Protein AF-A0A2N0QGW2-F1 (afdb_monomer_lite)

Structure (mmCIF, N/CA/C/O backbone):
data_AF-A0A2N0QGW2-F1
#
_entry.id   AF-A0A2N0QGW2-F1
#
loop_
_atom_site.group_PDB
_atom_site.id
_atom_site.type_symbol
_atom_site.label_atom_id
_atom_site.label_alt_id
_atom_site.label_comp_id
_atom_site.label_asym_id
_atom_site.label_entity_id
_atom_site.label_seq_id
_atom_site.pdbx_PDB_ins_code
_atom_site.Cartn_x
_atom_site.Cartn_y
_atom_site.Cartn_z
_atom_site.occupancy
_atom_site.B_iso_or_equiv
_atom_site.auth_seq_id
_atom_site.auth_comp_id
_atom_site.auth_asym_id
_atom_site.auth_atom_id
_atom_site.pdbx_PDB_model_num
ATOM 1 N N . MET A 1 1 ? 21.775 -2.810 -11.685 1.00 76.38 1 MET A N 1
ATOM 2 C CA . MET A 1 1 ? 21.233 -3.157 -10.350 1.00 76.38 1 MET A CA 1
ATOM 3 C C . MET A 1 1 ? 22.083 -2.654 -9.179 1.00 76.38 1 MET A C 1
ATOM 5 O O . MET A 1 1 ? 21.812 -3.050 -8.062 1.00 76.38 1 MET A O 1
ATOM 9 N N . ARG A 1 2 ? 23.102 -1.805 -9.383 1.00 91.00 2 ARG A N 1
ATOM 10 C CA . ARG A 1 2 ? 23.866 -1.203 -8.279 1.00 91.00 2 ARG A CA 1
ATOM 11 C C . ARG A 1 2 ? 23.614 0.293 -8.305 1.00 91.00 2 ARG A C 1
ATOM 13 O O . ARG A 1 2 ? 24.034 0.955 -9.249 1.00 91.00 2 ARG A O 1
ATOM 20 N N . THR A 1 3 ? 22.840 0.769 -7.348 1.00 88.19 3 THR A N 1
ATOM 21 C CA . THR A 1 3 ? 22.480 2.172 -7.176 1.00 88.19 3 THR A CA 1
ATOM 22 C C . THR A 1 3 ? 21.895 2.334 -5.780 1.00 88.19 3 THR A C 1
ATOM 24 O O . THR A 1 3 ? 21.256 1.419 -5.269 1.00 88.19 3 THR A O 1
ATOM 27 N N . ASP A 1 4 ? 22.129 3.490 -5.190 1.00 88.81 4 ASP A N 1
ATOM 28 C CA . ASP A 1 4 ? 21.507 4.019 -3.979 1.00 88.81 4 ASP A CA 1
ATOM 29 C C . ASP A 1 4 ? 20.381 5.024 -4.301 1.00 88.81 4 ASP A C 1
ATOM 31 O O . ASP A 1 4 ? 19.693 5.513 -3.408 1.00 88.81 4 ASP A O 1
ATOM 35 N N . SER A 1 5 ? 20.165 5.323 -5.587 1.00 88.75 5 SER A N 1
ATOM 36 C CA . SER A 1 5 ? 19.174 6.288 -6.052 1.00 88.75 5 SER A CA 1
ATOM 37 C C . SER A 1 5 ? 17.784 5.665 -6.139 1.00 88.75 5 SER A C 1
ATOM 39 O O . SER A 1 5 ? 17.592 4.596 -6.715 1.00 88.75 5 SER A O 1
ATOM 41 N N . THR A 1 6 ? 16.783 6.388 -5.642 1.00 89.62 6 THR A N 1
ATOM 42 C CA . THR A 1 6 ? 15.351 6.100 -5.848 1.00 89.62 6 THR A CA 1
ATOM 43 C C . THR A 1 6 ? 14.729 7.005 -6.917 1.00 89.62 6 THR A C 1
ATOM 45 O O . THR A 1 6 ? 13.520 6.977 -7.153 1.00 89.62 6 THR A O 1
ATOM 48 N N . ARG A 1 7 ? 15.548 7.816 -7.601 1.00 90.19 7 ARG A N 1
ATOM 49 C CA . ARG A 1 7 ? 15.096 8.763 -8.622 1.00 90.19 7 ARG A CA 1
ATOM 50 C C . ARG A 1 7 ? 14.566 8.026 -9.850 1.00 90.19 7 ARG A C 1
ATOM 52 O O . ARG A 1 7 ? 15.207 7.111 -10.357 1.00 90.19 7 ARG A O 1
ATOM 59 N N . ILE A 1 8 ? 13.448 8.502 -10.392 1.00 89.62 8 ILE A N 1
ATOM 60 C CA . ILE A 1 8 ? 12.848 8.011 -11.640 1.00 89.62 8 ILE A CA 1
ATOM 61 C C . ILE A 1 8 ? 12.884 9.134 -12.684 1.00 89.62 8 ILE A C 1
ATOM 63 O O . ILE A 1 8 ? 12.523 10.277 -12.388 1.00 89.62 8 ILE A O 1
ATOM 67 N N . SER A 1 9 ? 13.333 8.824 -13.901 1.00 89.88 9 SER A N 1
ATOM 68 C CA . SER A 1 9 ? 13.341 9.749 -15.041 1.00 89.88 9 SER A CA 1
ATOM 69 C C . SER A 1 9 ? 11.934 10.156 -15.479 1.00 89.88 9 SER A C 1
ATOM 71 O O . SER A 1 9 ? 10.978 9.393 -15.366 1.00 89.88 9 SER A O 1
ATOM 73 N N . GLU A 1 10 ? 11.814 11.353 -16.054 1.00 88.25 10 GLU A N 1
ATOM 74 C CA . GLU A 1 10 ? 10.530 11.877 -16.538 1.00 88.25 10 GLU A CA 1
ATOM 75 C C . GLU A 1 10 ? 9.900 10.990 -17.624 1.00 88.25 10 GLU A C 1
ATOM 77 O O . GLU A 1 10 ? 8.683 10.815 -17.668 1.00 88.25 10 GLU A O 1
ATOM 82 N N . THR A 1 11 ? 10.733 10.371 -18.465 1.00 89.94 11 THR A N 1
ATOM 83 C CA . THR A 1 11 ? 10.296 9.396 -19.472 1.00 89.94 11 THR A CA 1
ATOM 84 C C . THR A 1 11 ? 9.662 8.173 -18.821 1.00 89.94 11 THR A C 1
ATOM 86 O O . THR A 1 11 ? 8.569 7.774 -19.209 1.00 89.94 11 THR A O 1
ATOM 89 N N . ALA A 1 12 ? 10.295 7.619 -17.785 1.00 92.00 12 ALA A N 1
ATOM 90 C CA . ALA A 1 12 ? 9.766 6.461 -17.076 1.00 92.00 12 ALA A CA 1
ATOM 91 C C . ALA A 1 12 ? 8.482 6.791 -16.300 1.00 92.00 12 ALA A C 1
ATOM 93 O O . ALA A 1 12 ? 7.546 5.994 -16.318 1.00 92.00 12 ALA A O 1
ATOM 94 N N . LYS A 1 13 ? 8.395 7.978 -15.682 1.00 92.06 13 LYS A N 1
ATOM 95 C CA . LYS A 1 13 ? 7.155 8.461 -15.045 1.00 92.06 13 LYS A CA 1
ATOM 96 C C . LYS A 1 13 ? 6.011 8.584 -16.049 1.00 92.06 13 LYS A C 1
ATOM 98 O O . LYS A 1 13 ? 4.899 8.151 -15.770 1.00 92.06 13 LYS A O 1
ATOM 103 N N . SER A 1 14 ? 6.299 9.140 -17.225 1.00 92.38 14 SER A N 1
ATOM 104 C CA . SER A 1 14 ? 5.308 9.316 -18.291 1.00 92.38 14 SER A CA 1
ATOM 105 C C . SER A 1 14 ? 4.788 7.974 -18.814 1.00 92.38 14 SER A C 1
ATOM 107 O O . SER A 1 14 ? 3.579 7.807 -18.962 1.00 92.38 14 SER A O 1
ATOM 109 N N . GLU A 1 15 ? 5.672 6.997 -19.043 1.00 94.44 15 GLU A N 1
ATOM 110 C CA . GLU A 1 15 ? 5.258 5.645 -19.447 1.00 94.44 15 GLU A CA 1
ATOM 111 C C . GLU A 1 15 ? 4.433 4.947 -18.359 1.00 94.44 15 GLU A C 1
AT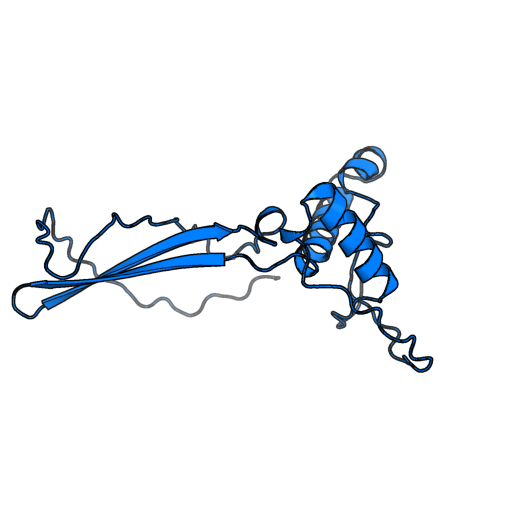OM 113 O O . GLU A 1 15 ? 3.412 4.330 -18.662 1.00 94.44 15 GLU A O 1
ATOM 118 N N . ALA A 1 16 ? 4.842 5.056 -17.090 1.00 94.69 16 ALA A N 1
ATOM 119 C CA . ALA A 1 16 ? 4.099 4.476 -15.976 1.00 94.69 16 ALA A CA 1
ATOM 120 C C . ALA A 1 16 ? 2.699 5.090 -15.858 1.00 94.69 16 ALA A C 1
ATOM 122 O O . ALA A 1 16 ? 1.727 4.355 -15.727 1.00 94.69 16 ALA A O 1
ATOM 123 N N . PHE A 1 17 ? 2.570 6.413 -15.982 1.00 94.00 17 PHE A N 1
ATOM 124 C CA . PHE A 1 17 ? 1.274 7.094 -16.006 1.00 94.00 17 PHE A CA 1
ATOM 125 C C . PHE A 1 17 ? 0.370 6.580 -17.119 1.00 94.00 17 PHE A C 1
ATOM 127 O O . PHE A 1 17 ? -0.794 6.285 -16.863 1.00 94.00 17 PHE A O 1
ATOM 134 N N . GLN A 1 18 ? 0.894 6.456 -18.342 1.00 93.81 18 GLN A N 1
ATOM 135 C CA . GLN A 1 18 ? 0.120 5.946 -19.474 1.00 93.81 18 GLN A CA 1
ATOM 136 C C . GLN A 1 18 ? -0.365 4.525 -19.196 1.00 93.81 18 GLN A C 1
ATOM 138 O O . GLN A 1 18 ? -1.563 4.262 -19.287 1.00 93.81 18 GLN A O 1
ATOM 143 N N . TYR A 1 19 ? 0.547 3.649 -18.768 1.00 95.19 19 TYR A N 1
ATOM 144 C CA . TYR A 1 19 ? 0.224 2.271 -18.419 1.00 95.19 19 TYR A CA 1
ATOM 145 C C . TYR A 1 19 ? -0.836 2.190 -17.311 1.00 95.19 19 TYR A C 1
ATOM 147 O O . TYR A 1 19 ? -1.803 1.440 -17.428 1.00 95.19 19 TYR A O 1
ATOM 155 N N . ILE A 1 20 ? -0.681 2.971 -16.236 1.00 95.31 20 ILE A N 1
ATOM 156 C CA . ILE A 1 20 ? -1.599 2.944 -15.094 1.00 95.31 20 ILE A CA 1
ATOM 157 C C . ILE A 1 20 ? -2.975 3.471 -15.493 1.00 95.31 20 ILE A C 1
ATOM 159 O O . ILE A 1 20 ? -3.984 2.841 -15.180 1.00 95.31 20 ILE A O 1
ATOM 163 N N . ASN A 1 21 ? -3.020 4.592 -16.213 1.00 93.81 21 ASN A N 1
ATOM 164 C CA . ASN A 1 21 ? -4.266 5.192 -16.669 1.00 93.81 21 ASN A CA 1
ATOM 165 C C . ASN A 1 21 ? -5.038 4.248 -17.604 1.00 93.81 21 ASN A C 1
ATOM 167 O O . ASN A 1 21 ? -6.251 4.119 -17.469 1.00 93.81 21 ASN A O 1
ATOM 171 N N . GLU A 1 22 ? -4.344 3.555 -18.511 1.00 94.12 22 GLU A N 1
ATOM 172 C CA . GLU A 1 22 ? -4.956 2.582 -19.422 1.00 94.12 22 GLU A CA 1
ATOM 173 C C . GLU A 1 22 ? -5.418 1.310 -18.693 1.00 94.12 22 GLU A C 1
ATOM 175 O O . GLU A 1 22 ? -6.512 0.808 -18.948 1.00 94.12 22 GLU A O 1
ATOM 180 N N . LYS A 1 23 ? -4.604 0.778 -17.770 1.00 94.44 23 LYS A N 1
ATOM 181 C CA . LYS A 1 23 ? -4.848 -0.535 -17.153 1.00 94.44 23 LYS A CA 1
ATOM 182 C C . LYS A 1 23 ? -5.728 -0.491 -15.903 1.00 94.44 23 LYS A C 1
ATOM 184 O O . LYS A 1 23 ? -6.488 -1.431 -15.667 1.00 94.44 23 LYS A O 1
ATOM 189 N N . TYR A 1 24 ? -5.602 0.552 -15.087 1.00 94.12 24 TYR A N 1
ATOM 190 C CA . TYR A 1 24 ? -6.283 0.685 -13.793 1.00 94.12 24 TYR A CA 1
ATOM 191 C C . TYR A 1 24 ? -7.268 1.856 -13.745 1.00 94.12 24 TYR A C 1
ATOM 193 O O . TYR A 1 24 ? -8.160 1.845 -12.898 1.00 94.12 24 TYR A O 1
ATOM 201 N N . GLY A 1 25 ? -7.147 2.819 -14.662 1.00 93.88 25 GLY A N 1
ATOM 202 C CA . GLY A 1 25 ? -7.994 4.006 -14.733 1.00 93.88 25 GLY A CA 1
ATOM 203 C C . GLY A 1 25 ? -7.369 5.237 -14.076 1.00 93.88 25 GLY A C 1
ATOM 204 O O . GLY A 1 25 ? -6.397 5.148 -13.322 1.00 93.88 25 GLY A O 1
ATOM 205 N N . LYS A 1 26 ? -7.958 6.403 -14.361 1.00 92.56 26 LYS A N 1
ATOM 206 C CA . LYS A 1 26 ? -7.436 7.719 -13.960 1.00 92.56 26 LYS A CA 1
ATOM 207 C C . LYS A 1 26 ? -7.267 7.875 -12.445 1.00 92.56 26 LYS A C 1
ATOM 209 O O . LYS A 1 26 ? -6.294 8.481 -12.010 1.00 92.56 26 LYS A O 1
ATOM 214 N N . ASP A 1 27 ? -8.160 7.286 -11.653 1.00 93.56 27 ASP A N 1
ATOM 215 C CA . ASP A 1 27 ? -8.139 7.395 -10.186 1.00 93.56 27 ASP A CA 1
ATOM 216 C C . ASP A 1 27 ? -6.940 6.680 -9.541 1.00 93.56 27 ASP A C 1
ATOM 218 O O . ASP A 1 27 ? -6.580 6.969 -8.403 1.00 93.56 27 ASP A O 1
ATOM 222 N N . TYR A 1 28 ? -6.301 5.750 -10.258 1.00 94.94 28 TYR A N 1
ATOM 223 C CA . TYR A 1 28 ? -5.143 4.997 -9.767 1.00 94.94 28 TYR A CA 1
ATOM 224 C C . TYR A 1 28 ? -3.808 5.669 -10.054 1.00 94.94 28 TYR A C 1
ATOM 226 O O . TYR A 1 28 ? -2.771 5.130 -9.679 1.00 94.94 28 TYR A O 1
ATOM 234 N N . VAL A 1 29 ? -3.804 6.824 -10.707 1.00 91.25 29 VAL A N 1
ATOM 235 C CA . VAL A 1 29 ? -2.586 7.543 -11.061 1.00 91.25 29 VAL A CA 1
ATOM 236 C C . VAL A 1 29 ? -2.220 8.545 -9.967 1.00 91.25 29 VAL A C 1
ATOM 238 O O . VAL A 1 29 ? -3.086 9.245 -9.442 1.00 91.25 29 VAL A O 1
ATOM 241 N N . ILE A 1 30 ? -0.930 8.655 -9.631 1.00 83.38 30 ILE A N 1
ATOM 242 C CA . ILE A 1 30 ? -0.473 9.656 -8.662 1.00 83.38 30 ILE A CA 1
ATOM 243 C C . ILE A 1 30 ? -0.522 11.080 -9.254 1.00 83.38 30 ILE A C 1
ATOM 245 O O . ILE A 1 30 ? 0.371 11.520 -9.975 1.00 83.38 30 ILE A O 1
ATOM 249 N N . GLY A 1 31 ? -1.587 11.820 -8.933 1.00 68.75 31 GLY A N 1
ATOM 250 C CA . GLY A 1 31 ? -1.771 13.220 -9.334 1.00 68.75 31 GLY A CA 1
ATOM 251 C C . GLY A 1 31 ? -1.871 13.454 -10.852 1.00 68.75 31 GLY A C 1
ATOM 252 O O . GLY A 1 31 ? -1.946 12.529 -11.657 1.00 68.75 31 GLY A O 1
ATOM 253 N N . GLU A 1 32 ? -1.879 14.726 -11.260 1.00 58.50 32 GLU A N 1
ATOM 254 C CA . GLU A 1 32 ? -1.695 15.112 -12.665 1.00 58.50 32 GLU A CA 1
ATOM 255 C C . GLU A 1 32 ? -0.198 15.300 -12.930 1.00 58.50 32 GLU A C 1
ATOM 257 O O . GLU A 1 32 ? 0.456 16.090 -12.241 1.00 58.50 32 GLU A O 1
ATOM 262 N N . ILE A 1 33 ? 0.365 14.608 -13.931 1.00 54.56 33 ILE A N 1
ATOM 263 C CA . ILE A 1 33 ? 1.737 14.887 -14.374 1.00 54.56 33 ILE A CA 1
ATOM 264 C C . ILE A 1 33 ? 1.773 16.320 -14.903 1.00 54.56 33 ILE A C 1
ATOM 266 O O . ILE A 1 33 ? 1.391 16.606 -16.038 1.00 54.56 33 ILE A O 1
ATOM 270 N N . LYS A 1 34 ? 2.282 17.241 -14.084 1.00 49.88 34 LYS A N 1
ATOM 271 C CA . LYS A 1 34 ? 2.825 18.495 -14.593 1.00 49.88 34 LYS A CA 1
ATOM 272 C C . LYS A 1 34 ? 4.089 18.118 -15.344 1.00 49.88 34 LYS A C 1
ATOM 274 O O . LYS A 1 34 ? 5.053 17.712 -14.705 1.00 49.88 34 LYS A O 1
ATOM 279 N N . GLN A 1 35 ? 4.066 18.235 -16.674 1.00 48.56 35 GLN A N 1
ATOM 280 C CA . GLN A 1 35 ? 5.245 18.027 -17.514 1.00 48.56 35 GLN A CA 1
ATOM 281 C C . GLN A 1 35 ? 6.425 18.796 -16.913 1.00 48.56 35 GLN A C 1
ATOM 283 O O . GLN A 1 35 ? 6.449 20.032 -16.924 1.00 48.56 35 GLN A O 1
ATOM 288 N N . GLY A 1 36 ? 7.381 18.068 -16.335 1.00 46.62 36 GLY A N 1
ATOM 289 C CA . GLY A 1 36 ? 8.578 18.679 -15.788 1.00 46.62 36 GLY A CA 1
ATOM 290 C C . GLY A 1 36 ? 9.348 19.359 -16.916 1.00 46.62 36 GLY A C 1
ATOM 291 O O . GLY A 1 36 ? 9.636 18.742 -17.944 1.00 46.62 36 GLY A O 1
ATOM 292 N N . LYS A 1 37 ? 9.699 20.642 -16.751 1.00 45.06 37 LYS A N 1
ATOM 293 C CA . LYS A 1 37 ? 10.643 21.304 -17.663 1.00 45.06 37 LYS A CA 1
ATOM 294 C C . LYS A 1 37 ? 11.929 20.474 -17.703 1.00 45.06 37 LYS A C 1
ATOM 296 O O . LYS A 1 37 ? 12.509 20.203 -16.655 1.00 45.06 37 LYS A O 1
ATOM 301 N N . LYS A 1 38 ? 12.385 20.113 -18.909 1.00 47.69 38 LYS A N 1
ATOM 302 C CA . LYS A 1 38 ? 13.703 19.500 -19.134 1.00 47.69 38 LYS A CA 1
ATOM 303 C C . 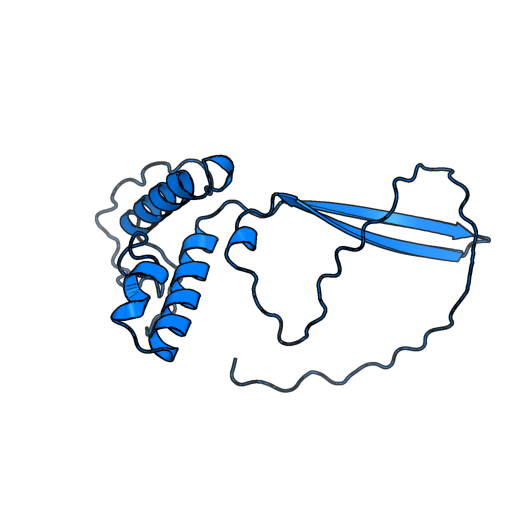LYS A 1 38 ? 14.778 20.427 -18.561 1.00 47.69 38 LYS A C 1
ATOM 305 O O . LYS A 1 38 ? 15.110 21.434 -19.182 1.00 47.69 38 LYS A O 1
ATOM 310 N N . SER A 1 39 ? 15.315 20.114 -17.386 1.00 47.56 39 SER A N 1
ATOM 311 C CA . SER A 1 39 ? 16.543 20.748 -16.920 1.00 47.56 39 SER A CA 1
ATOM 312 C C . SER A 1 39 ? 17.719 20.066 -17.621 1.00 47.56 39 SER A C 1
ATOM 314 O O . SER A 1 39 ? 17.871 18.848 -17.588 1.00 47.56 39 SER A O 1
ATOM 316 N N . ALA A 1 40 ? 18.543 20.862 -18.302 1.00 49.22 40 ALA A N 1
ATOM 317 C CA . ALA A 1 40 ? 19.699 20.392 -19.067 1.00 49.22 40 ALA A CA 1
ATOM 318 C C . ALA A 1 40 ? 20.898 19.971 -18.186 1.00 49.22 40 ALA A C 1
ATOM 320 O O . ALA A 1 40 ? 21.912 19.534 -18.715 1.00 49.22 40 ALA A O 1
ATOM 321 N N . ASN A 1 41 ? 20.777 20.074 -16.856 1.00 46.75 41 ASN A N 1
ATOM 322 C CA . ASN A 1 41 ? 21.880 19.924 -15.898 1.00 46.75 41 ASN A CA 1
ATOM 323 C C . ASN A 1 41 ? 21.594 18.879 -14.807 1.00 46.75 41 ASN A C 1
ATOM 325 O O . ASN A 1 41 ? 21.818 19.129 -13.627 1.00 46.75 41 ASN A O 1
ATOM 329 N N . ALA A 1 42 ? 21.097 17.697 -15.170 1.00 53.50 42 ALA A N 1
ATOM 330 C CA . ALA A 1 42 ? 21.080 16.575 -14.234 1.00 53.50 42 ALA A CA 1
ATOM 331 C C . ALA A 1 42 ? 22.400 15.797 -14.358 1.00 53.50 42 ALA A C 1
ATOM 333 O O . ALA A 1 42 ? 22.481 14.814 -15.087 1.00 53.50 42 ALA A O 1
ATOM 334 N N . GLN A 1 43 ? 23.439 16.238 -13.643 1.00 50.34 43 GLN A N 1
ATOM 335 C CA . GLN A 1 43 ? 24.698 15.492 -13.469 1.00 50.34 43 GLN A CA 1
ATOM 336 C C . GLN A 1 43 ? 24.553 14.271 -12.536 1.00 50.34 43 GLN A C 1
ATOM 338 O O . GLN A 1 43 ? 25.545 13.747 -12.044 1.00 50.34 43 GLN A O 1
ATOM 343 N N . ASP A 1 44 ? 23.330 13.787 -12.318 1.00 56.44 44 ASP A N 1
ATOM 344 C CA . ASP A 1 44 ? 23.043 12.666 -11.429 1.00 56.44 44 ASP A CA 1
ATOM 345 C C . ASP A 1 44 ? 22.602 11.448 -12.255 1.00 56.44 44 ASP A C 1
ATOM 347 O O . ASP A 1 44 ? 21.416 11.195 -12.513 1.00 56.44 44 ASP A O 1
ATOM 351 N N . ALA A 1 45 ? 23.602 10.727 -12.771 1.00 60.69 45 ALA A N 1
ATOM 352 C CA . ALA A 1 45 ? 23.444 9.597 -13.688 1.00 60.69 45 ALA A CA 1
ATOM 353 C C . ALA A 1 45 ? 22.849 8.337 -13.026 1.00 60.69 45 ALA A C 1
ATOM 355 O O . ALA A 1 45 ? 22.684 7.311 -13.687 1.00 60.69 45 ALA A O 1
ATOM 356 N N . HIS A 1 46 ? 22.518 8.400 -11.736 1.00 76.31 46 HIS A N 1
ATOM 357 C CA . HIS A 1 46 ? 21.983 7.275 -10.983 1.00 76.31 46 HIS A CA 1
ATOM 358 C C . HIS A 1 46 ? 20.454 7.334 -10.940 1.00 76.31 46 HIS A C 1
ATOM 360 O O . HIS A 1 46 ? 19.834 8.313 -10.511 1.00 76.31 46 HIS A O 1
ATOM 366 N N . GLU A 1 47 ? 19.840 6.270 -11.440 1.00 88.12 47 GLU A N 1
ATOM 367 C CA . GLU A 1 47 ? 18.397 6.074 -11.502 1.00 88.12 47 GLU A CA 1
ATOM 368 C C . GLU A 1 47 ? 18.042 4.805 -10.725 1.00 88.12 47 GLU A C 1
ATOM 370 O O . GLU A 1 47 ? 18.857 3.882 -10.652 1.00 88.12 47 GLU A O 1
ATOM 375 N N . ALA A 1 48 ? 16.828 4.753 -10.177 1.00 94.06 48 ALA A N 1
ATOM 376 C CA . ALA A 1 48 ? 16.312 3.581 -9.488 1.00 94.06 48 ALA A CA 1
ATOM 377 C C . ALA A 1 48 ? 16.407 2.313 -10.344 1.00 94.06 48 ALA A C 1
ATOM 379 O O . ALA A 1 48 ? 16.322 2.347 -11.576 1.00 94.06 48 ALA A O 1
ATOM 380 N N . ILE A 1 49 ? 16.511 1.159 -9.681 1.00 95.88 49 ILE A N 1
ATOM 381 C CA . ILE A 1 49 ? 16.339 -0.129 -10.353 1.00 95.88 49 ILE A CA 1
ATOM 382 C C . ILE A 1 49 ? 14.871 -0.241 -10.762 1.00 95.88 49 ILE A C 1
ATOM 384 O O . ILE A 1 49 ? 13.989 -0.409 -9.926 1.00 95.88 49 ILE A O 1
ATOM 388 N N . ARG A 1 50 ? 14.620 -0.149 -12.065 1.00 95.38 50 ARG A N 1
ATOM 389 C CA . ARG A 1 50 ? 13.292 -0.239 -12.669 1.00 95.38 50 ARG A CA 1
ATOM 390 C C . ARG A 1 50 ? 13.359 -1.006 -13.992 1.00 95.38 50 ARG A C 1
ATOM 392 O O . ARG A 1 50 ? 14.452 -1.177 -14.545 1.00 95.38 50 ARG A O 1
ATOM 399 N N . PRO A 1 51 ? 12.215 -1.432 -14.547 1.00 95.88 51 PRO A N 1
ATOM 400 C CA . PRO A 1 51 ? 12.145 -1.884 -15.928 1.00 95.88 51 PRO A CA 1
ATOM 401 C C . PRO A 1 51 ? 12.691 -0.821 -16.879 1.00 95.88 51 PRO A C 1
ATOM 403 O O . PRO A 1 51 ? 12.505 0.379 -16.664 1.00 95.88 51 PRO A O 1
ATOM 406 N N . THR A 1 52 ? 13.314 -1.255 -17.972 1.00 94.12 52 THR A N 1
ATOM 407 C CA . THR A 1 52 ? 13.756 -0.334 -19.029 1.00 94.12 52 THR A CA 1
ATOM 408 C C . THR A 1 52 ? 12.585 0.434 -19.641 1.00 94.12 52 THR A C 1
ATOM 410 O O . THR A 1 52 ? 12.757 1.604 -19.968 1.00 94.12 52 THR A O 1
ATOM 413 N N . SER A 1 53 ? 11.405 -0.191 -19.708 1.00 95.00 53 SER A N 1
ATOM 414 C CA . SER A 1 53 ? 10.130 0.436 -20.060 1.00 95.00 53 SER A CA 1
ATOM 415 C C . SER A 1 53 ? 8.999 -0.104 -19.186 1.00 95.00 53 SER A C 1
ATOM 417 O O . SER A 1 53 ? 8.966 -1.303 -18.896 1.00 95.00 53 SER A O 1
ATOM 419 N N . ALA A 1 54 ? 8.060 0.768 -18.811 1.00 94.19 54 ALA A N 1
ATOM 420 C CA . ALA A 1 54 ? 6.863 0.398 -18.050 1.00 94.19 54 ALA A CA 1
ATOM 421 C C . ALA A 1 54 ? 5.952 -0.561 -18.838 1.00 94.19 54 ALA A C 1
ATOM 423 O O . ALA A 1 54 ? 5.292 -1.420 -18.258 1.00 94.19 54 ALA A O 1
ATOM 424 N N . LEU A 1 55 ? 5.963 -0.441 -20.169 1.00 94.69 55 LEU A N 1
ATOM 425 C CA . LEU A 1 55 ? 5.074 -1.168 -21.077 1.00 94.69 55 LEU A CA 1
ATOM 426 C C . LEU A 1 55 ? 5.449 -2.644 -21.253 1.00 94.69 55 LEU A C 1
ATOM 428 O O . LEU A 1 55 ? 4.641 -3.412 -21.765 1.00 94.69 55 LEU A O 1
ATOM 432 N N . ARG A 1 56 ? 6.654 -3.051 -20.830 1.00 95.44 56 ARG A N 1
ATOM 433 C CA . ARG A 1 56 ? 7.084 -4.456 -20.828 1.00 95.44 56 ARG A CA 1
ATOM 434 C C . ARG A 1 56 ? 6.542 -5.141 -19.581 1.00 95.44 56 ARG A C 1
ATOM 436 O O . ARG A 1 56 ? 7.226 -5.214 -18.567 1.00 95.44 56 ARG A O 1
ATOM 443 N N . SER A 1 57 ? 5.297 -5.599 -19.618 1.00 94.62 57 SER A N 1
ATOM 444 C CA . SER A 1 57 ? 4.724 -6.264 -18.447 1.00 94.62 57 SER A CA 1
ATOM 445 C C . SER A 1 57 ? 5.415 -7.615 -18.194 1.00 94.62 57 SER A C 1
ATOM 447 O O . SER A 1 57 ? 5.885 -8.258 -19.140 1.00 94.62 57 SER A O 1
ATOM 449 N N . PRO A 1 58 ? 5.460 -8.108 -16.942 1.00 95.19 58 PRO A N 1
ATOM 450 C CA . PRO A 1 58 ? 6.054 -9.409 -16.641 1.00 95.19 58 PRO A CA 1
ATOM 451 C C . PRO A 1 58 ? 5.438 -10.550 -17.459 1.00 95.19 58 PRO A C 1
ATOM 453 O O . PRO A 1 58 ? 6.125 -11.501 -17.818 1.00 95.19 58 PRO A O 1
ATOM 456 N N . ASP A 1 59 ? 4.151 -10.453 -17.796 1.00 93.75 59 ASP A N 1
ATOM 457 C CA . ASP A 1 59 ? 3.461 -11.479 -18.576 1.00 93.75 59 ASP A CA 1
ATOM 458 C C . ASP A 1 59 ? 3.963 -11.574 -20.021 1.00 93.75 59 ASP A C 1
ATOM 460 O O . ASP A 1 59 ? 4.009 -12.674 -20.561 1.00 93.75 59 ASP A O 1
ATOM 464 N N . GLN A 1 60 ? 4.415 -10.466 -20.615 1.00 95.00 60 GLN A N 1
ATOM 465 C CA . GLN A 1 60 ? 5.010 -10.451 -21.957 1.00 95.00 60 GLN A CA 1
ATOM 466 C C . GLN A 1 60 ? 6.414 -11.070 -22.003 1.00 95.00 60 GLN A C 1
ATOM 468 O O . GLN A 1 60 ? 6.914 -11.376 -23.081 1.00 95.00 60 GLN A O 1
ATOM 473 N N . LEU A 1 61 ? 7.071 -11.232 -20.850 1.00 94.62 61 LEU A N 1
ATOM 474 C CA . LEU A 1 61 ? 8.440 -11.747 -20.756 1.00 94.62 61 LEU A CA 1
ATOM 475 C C . LEU A 1 61 ? 8.510 -13.201 -20.272 1.00 94.62 61 LEU A C 1
ATOM 477 O O . LEU A 1 61 ? 9.608 -13.741 -20.135 1.00 94.62 61 LEU A O 1
ATOM 481 N N . LYS A 1 62 ? 7.356 -13.839 -20.031 1.00 93.81 62 LYS A N 1
ATOM 482 C CA . LYS A 1 62 ?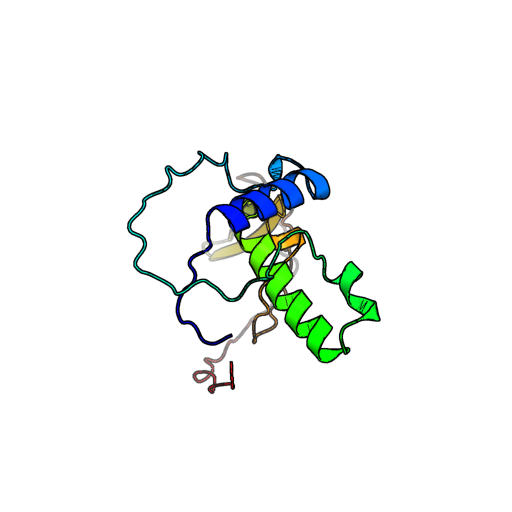 7.253 -15.219 -19.530 1.00 93.81 62 LYS A CA 1
ATOM 483 C C . LYS A 1 62 ? 8.013 -16.235 -20.380 1.00 93.81 62 LYS A C 1
ATOM 485 O O . LYS A 1 62 ? 8.655 -17.110 -19.815 1.00 93.81 62 LYS A O 1
ATOM 490 N N . ASP A 1 63 ? 7.977 -16.082 -21.701 1.00 95.12 63 ASP A N 1
ATOM 491 C CA . ASP A 1 63 ? 8.587 -17.036 -22.637 1.00 95.12 63 ASP A CA 1
ATOM 492 C C . ASP A 1 63 ? 10.085 -16.779 -22.877 1.00 95.12 63 ASP A C 1
ATOM 494 O O . ASP A 1 63 ? 10.766 -17.590 -23.501 1.00 95.12 63 ASP A O 1
ATOM 498 N N . VAL A 1 64 ? 10.608 -15.646 -22.397 1.00 95.94 64 VAL A N 1
ATOM 499 C CA . VAL A 1 64 ? 11.992 -15.205 -22.651 1.00 95.94 64 VAL A CA 1
ATOM 500 C C . VAL A 1 64 ? 12.862 -15.313 -21.398 1.00 95.94 64 VAL A C 1
ATOM 502 O O . VAL A 1 64 ? 14.070 -15.523 -21.499 1.00 95.94 64 VAL A O 1
ATOM 505 N N . LEU A 1 65 ? 12.273 -15.157 -20.211 1.00 96.25 65 LEU A N 1
ATOM 506 C CA . LEU A 1 65 ? 12.992 -15.172 -18.939 1.00 96.25 65 LEU A CA 1
ATOM 507 C C . LEU A 1 65 ? 12.898 -16.532 -18.249 1.00 96.25 65 LEU A C 1
ATOM 509 O O . LEU A 1 65 ? 11.858 -17.188 -18.259 1.00 96.25 65 LEU A O 1
ATOM 513 N N . SER A 1 66 ? 13.969 -16.920 -17.552 1.00 97.62 66 SER A N 1
ATOM 514 C CA . SER A 1 66 ? 13.886 -18.046 -16.621 1.00 97.62 66 SER A CA 1
ATOM 515 C C . SER A 1 66 ? 12.934 -17.723 -15.463 1.00 97.62 66 SER A C 1
ATOM 517 O O . SER A 1 66 ? 12.634 -16.562 -15.176 1.00 97.62 66 SER A O 1
ATOM 519 N N . ARG A 1 67 ? 12.487 -18.752 -14.737 1.00 96.62 67 ARG A N 1
ATOM 520 C CA . ARG A 1 67 ? 11.563 -18.601 -13.601 1.00 96.62 67 ARG A CA 1
ATOM 521 C C . ARG A 1 67 ? 12.034 -17.572 -12.568 1.00 96.62 67 ARG A C 1
ATOM 523 O O . ARG A 1 67 ? 11.232 -16.753 -12.124 1.00 96.62 67 ARG A O 1
ATOM 530 N N . ASP A 1 68 ? 13.309 -17.599 -12.194 1.00 97.19 68 ASP A N 1
ATOM 531 C CA . ASP A 1 68 ? 13.831 -16.712 -11.149 1.00 97.19 68 ASP A CA 1
ATOM 532 C C . ASP A 1 68 ? 14.094 -15.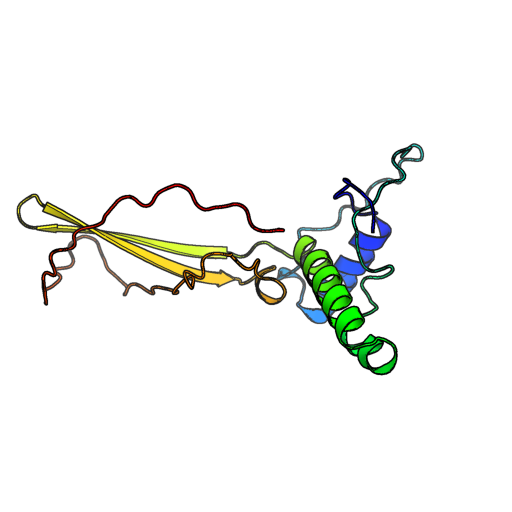296 -11.675 1.00 97.19 68 ASP A C 1
ATOM 534 O O . ASP A 1 68 ? 13.804 -14.319 -10.985 1.00 97.19 68 ASP A O 1
ATOM 538 N N . GLN A 1 69 ? 14.522 -15.164 -12.936 1.00 97.31 69 GLN A N 1
ATOM 539 C CA . GLN A 1 69 ? 14.614 -13.863 -13.605 1.00 97.31 69 GLN A CA 1
ATOM 540 C C . GLN A 1 69 ? 13.243 -13.198 -13.723 1.00 97.31 69 GLN A C 1
ATOM 542 O O . GLN A 1 69 ? 13.109 -12.012 -13.435 1.00 97.31 69 GLN A O 1
ATOM 547 N N . LEU A 1 70 ? 12.219 -13.962 -14.109 1.00 97.31 70 LEU A N 1
ATOM 548 C CA . LEU A 1 70 ? 10.853 -13.472 -14.226 1.00 97.31 70 LEU A CA 1
ATOM 549 C C . LEU A 1 70 ? 10.300 -13.019 -12.873 1.00 97.31 70 LEU A C 1
ATOM 551 O O . LEU A 1 70 ? 9.630 -11.995 -12.806 1.00 97.31 70 LEU A O 1
ATOM 555 N N . ARG A 1 71 ? 10.576 -13.759 -11.794 1.00 96.06 71 ARG A N 1
ATOM 556 C CA . ARG A 1 71 ? 10.159 -13.381 -10.435 1.00 96.06 71 ARG A CA 1
ATOM 557 C C . ARG A 1 71 ? 10.802 -12.088 -9.971 1.00 96.06 71 ARG A C 1
ATOM 559 O O . ARG A 1 71 ? 10.093 -11.205 -9.501 1.00 96.06 71 ARG A O 1
ATOM 566 N N . LEU A 1 72 ? 12.116 -11.960 -10.142 1.00 96.06 72 LEU A N 1
ATOM 567 C CA . LEU A 1 72 ? 12.822 -10.735 -9.782 1.00 96.06 72 LEU A CA 1
ATOM 568 C C . LEU A 1 72 ? 12.358 -9.557 -10.647 1.00 96.06 72 LEU A C 1
ATOM 570 O O . LEU A 1 72 ? 12.108 -8.471 -10.132 1.00 96.06 72 LEU A O 1
ATOM 574 N N . TYR A 1 73 ? 12.191 -9.776 -11.954 1.00 97.25 73 TYR A N 1
ATOM 575 C CA . TYR A 1 73 ? 11.661 -8.763 -12.860 1.00 97.25 73 TYR A CA 1
ATOM 576 C C . TYR A 1 73 ? 10.259 -8.318 -12.450 1.00 97.25 73 TYR A C 1
ATOM 578 O O . TYR A 1 73 ? 9.995 -7.122 -12.403 1.00 97.25 73 TYR A O 1
ATOM 586 N N . ARG A 1 74 ? 9.379 -9.269 -12.121 1.00 95.75 74 ARG A N 1
ATOM 587 C CA . ARG A 1 74 ? 8.024 -9.003 -11.639 1.00 95.75 74 ARG A CA 1
ATOM 588 C C . ARG A 1 74 ? 8.047 -8.150 -10.378 1.00 95.75 74 ARG A C 1
ATOM 590 O O . ARG A 1 74 ? 7.397 -7.117 -10.375 1.00 95.75 74 ARG A O 1
ATOM 597 N N . LEU A 1 75 ? 8.859 -8.510 -9.385 1.00 95.44 75 LEU A N 1
ATOM 598 C CA . LEU A 1 75 ? 9.010 -7.735 -8.152 1.00 95.44 75 LEU A CA 1
ATOM 599 C C . LEU A 1 75 ? 9.447 -6.287 -8.434 1.00 95.44 75 LEU A C 1
ATOM 601 O O . LEU A 1 75 ? 8.836 -5.339 -7.943 1.00 95.44 75 LEU A O 1
ATOM 605 N N . ILE A 1 76 ? 10.479 -6.110 -9.267 1.00 96.31 76 ILE A N 1
ATOM 606 C CA . ILE A 1 76 ? 10.990 -4.788 -9.661 1.00 96.31 76 ILE A CA 1
ATOM 607 C C . ILE A 1 76 ? 9.921 -3.992 -10.421 1.00 96.31 76 ILE A C 1
ATOM 609 O O . ILE A 1 76 ? 9.737 -2.801 -10.173 1.00 96.31 76 ILE A O 1
ATOM 613 N N . TRP A 1 77 ? 9.223 -4.637 -11.357 1.00 97.25 77 TRP A N 1
ATOM 614 C CA . TRP A 1 77 ? 8.197 -4.007 -12.183 1.00 97.25 77 TRP A CA 1
ATOM 615 C C . TRP A 1 77 ? 6.984 -3.592 -11.345 1.00 97.25 77 TRP A C 1
ATOM 617 O O . TRP A 1 77 ? 6.545 -2.450 -11.444 1.00 97.25 77 TRP A O 1
ATOM 627 N N . GLU A 1 78 ? 6.488 -4.470 -10.472 1.00 96.12 78 GLU A N 1
ATOM 628 C CA . GLU A 1 78 ? 5.341 -4.204 -9.599 1.00 96.12 78 GLU A CA 1
ATOM 629 C C . GLU A 1 78 ? 5.663 -3.079 -8.606 1.00 96.12 78 GLU A C 1
ATOM 631 O O . GLU A 1 78 ? 4.875 -2.141 -8.497 1.00 96.12 78 GLU A O 1
ATOM 636 N N . ARG A 1 79 ? 6.853 -3.082 -7.976 1.00 95.38 79 ARG A N 1
ATOM 637 C CA . ARG A 1 79 ? 7.306 -1.986 -7.093 1.00 95.38 79 ARG A CA 1
ATOM 638 C C . ARG A 1 79 ? 7.422 -0.660 -7.848 1.00 95.38 79 ARG A C 1
ATOM 640 O O . ARG A 1 79 ? 7.001 0.376 -7.337 1.00 95.38 79 ARG A O 1
ATOM 647 N N . PHE A 1 80 ? 7.967 -0.680 -9.067 1.00 95.81 80 PHE A N 1
ATOM 648 C CA . PHE A 1 80 ? 8.093 0.515 -9.900 1.00 95.81 80 PHE A CA 1
ATOM 649 C C . PHE A 1 80 ? 6.726 1.100 -10.273 1.00 95.81 80 PHE A C 1
ATOM 651 O O . PHE A 1 80 ? 6.500 2.286 -10.041 1.00 95.81 80 PHE A O 1
ATOM 658 N N . ILE A 1 81 ? 5.802 0.295 -10.802 1.00 96.25 81 ILE A N 1
ATOM 659 C CA . ILE A 1 81 ? 4.467 0.774 -11.184 1.00 96.25 81 ILE A CA 1
ATOM 660 C C . ILE A 1 81 ? 3.691 1.241 -9.953 1.00 96.25 81 ILE A C 1
ATOM 662 O O . ILE A 1 81 ? 3.160 2.348 -9.968 1.00 96.25 81 ILE A O 1
ATOM 666 N N . ALA A 1 82 ? 3.703 0.470 -8.862 1.00 95.06 82 ALA A N 1
ATOM 667 C CA . ALA A 1 82 ? 3.054 0.844 -7.607 1.00 95.06 82 ALA A CA 1
ATOM 668 C C . ALA A 1 82 ? 3.562 2.188 -7.058 1.00 95.06 82 ALA A C 1
ATOM 670 O O . ALA A 1 82 ? 2.763 2.988 -6.581 1.00 95.06 82 ALA A O 1
ATOM 671 N N . SER A 1 83 ? 4.858 2.497 -7.204 1.00 93.62 83 SER A N 1
ATOM 672 C CA . SER A 1 83 ? 5.418 3.796 -6.790 1.00 93.62 83 SER A CA 1
ATOM 673 C C . SER A 1 83 ? 4.834 5.000 -7.543 1.00 93.62 83 SER A C 1
ATOM 675 O O . SER A 1 83 ? 4.968 6.132 -7.083 1.00 93.62 83 SER A O 1
ATOM 677 N N . GLN A 1 84 ? 4.227 4.768 -8.712 1.00 94.25 84 GLN A N 1
ATOM 678 C CA . GLN A 1 84 ? 3.585 5.787 -9.544 1.00 94.25 84 GLN A CA 1
ATOM 679 C C . GLN A 1 84 ? 2.046 5.735 -9.455 1.00 94.25 84 GLN A C 1
ATOM 681 O O . GLN A 1 84 ? 1.360 6.481 -10.158 1.00 94.25 84 GLN A O 1
ATOM 686 N N . MET A 1 85 ? 1.491 4.864 -8.604 1.00 95.19 85 MET A N 1
ATOM 687 C CA . MET A 1 85 ? 0.052 4.748 -8.372 1.00 95.19 85 MET A CA 1
ATOM 688 C C . MET A 1 85 ? -0.412 5.643 -7.216 1.00 95.19 85 MET A C 1
ATOM 690 O O . MET A 1 85 ? 0.364 6.034 -6.344 1.00 95.19 85 MET A O 1
ATOM 694 N N . ALA A 1 86 ? -1.703 5.964 -7.205 1.00 94.94 86 ALA A N 1
ATOM 695 C CA . ALA A 1 86 ? -2.349 6.689 -6.120 1.00 94.94 86 ALA A CA 1
ATOM 696 C C . ALA A 1 86 ? -2.225 5.931 -4.778 1.00 94.94 86 ALA A C 1
ATOM 698 O O . ALA A 1 86 ? -2.204 4.694 -4.765 1.00 94.94 86 ALA A O 1
ATOM 699 N N . PRO A 1 87 ? -2.163 6.645 -3.639 1.00 92.94 87 PRO A N 1
ATOM 700 C CA . PRO A 1 87 ? -2.121 6.014 -2.325 1.00 92.94 87 PRO A CA 1
ATOM 701 C C . PRO A 1 87 ? -3.387 5.193 -2.059 1.00 92.94 87 PRO A C 1
ATOM 703 O O . PRO A 1 87 ? -4.468 5.521 -2.552 1.00 92.94 87 PRO A O 1
ATOM 706 N N . ALA A 1 88 ? -3.262 4.141 -1.250 1.00 91.75 88 ALA A N 1
ATOM 707 C CA . ALA A 1 88 ? -4.428 3.480 -0.682 1.00 91.75 88 ALA A CA 1
ATOM 708 C C . ALA A 1 88 ? -5.132 4.414 0.318 1.00 91.75 88 ALA A C 1
ATOM 710 O O . ALA A 1 88 ? -4.484 5.183 1.028 1.00 91.75 88 ALA A O 1
ATOM 711 N N . VAL A 1 89 ? -6.459 4.333 0.387 1.00 92.81 89 VAL A N 1
ATOM 712 C CA . VAL A 1 89 ? -7.282 5.021 1.386 1.00 92.81 89 VAL A CA 1
ATOM 713 C C . VAL A 1 89 ? -7.897 3.968 2.291 1.00 92.81 89 VAL A C 1
ATOM 715 O O . VAL A 1 89 ? -8.598 3.071 1.819 1.00 92.81 89 VAL A O 1
ATOM 718 N N . LEU A 1 90 ? -7.642 4.099 3.589 1.00 91.31 90 LEU A N 1
ATOM 719 C CA . LEU A 1 90 ? -8.206 3.254 4.633 1.00 91.31 90 LEU A CA 1
ATOM 720 C C . LEU A 1 90 ? -9.269 4.042 5.400 1.00 91.31 90 LEU A C 1
ATOM 722 O O . LEU A 1 90 ? -9.039 5.194 5.766 1.00 91.31 90 LEU A O 1
ATOM 726 N N . ASP A 1 91 ? -10.408 3.410 5.662 1.00 90.75 91 ASP A N 1
ATOM 727 C CA . ASP A 1 91 ? -11.369 3.880 6.654 1.00 90.75 91 ASP A CA 1
ATOM 728 C C . ASP A 1 91 ? -11.039 3.174 7.977 1.00 90.75 91 ASP A C 1
ATOM 730 O O . ASP A 1 91 ? -11.175 1.955 8.089 1.00 90.75 91 ASP A O 1
ATOM 734 N N . THR A 1 92 ? -10.567 3.940 8.962 1.00 91.12 92 THR A N 1
ATOM 735 C CA . THR A 1 92 ? -10.165 3.437 10.284 1.00 91.12 92 THR A CA 1
ATOM 736 C C . THR A 1 92 ? -11.190 3.847 11.333 1.00 91.12 92 THR A C 1
ATOM 738 O O . THR A 1 92 ? -11.603 5.004 11.392 1.00 91.12 92 THR A O 1
ATOM 741 N N . VAL A 1 93 ? -11.572 2.901 12.186 1.00 91.62 93 VAL A N 1
ATOM 742 C CA . VAL A 1 93 ? -12.544 3.078 13.264 1.00 91.62 93 VAL A CA 1
ATOM 743 C C . VAL A 1 93 ? -11.888 2.717 14.592 1.00 91.62 93 VAL A C 1
ATOM 745 O O . VAL A 1 93 ? -11.324 1.634 14.749 1.00 91.62 93 VAL A O 1
ATOM 748 N N . THR A 1 94 ? -12.003 3.609 15.570 1.00 93.44 94 THR A N 1
ATOM 749 C CA . THR A 1 94 ? -11.631 3.345 16.964 1.00 93.44 94 THR A CA 1
ATOM 750 C C . THR A 1 94 ? -12.876 3.462 17.824 1.00 93.44 94 THR A C 1
ATOM 752 O O . THR A 1 94 ? -13.573 4.474 17.774 1.00 93.44 94 THR A O 1
ATOM 755 N N . VAL A 1 95 ? -13.145 2.432 18.622 1.00 94.00 95 VAL A N 1
ATOM 756 C CA . VAL A 1 95 ? -14.271 2.393 19.555 1.00 94.00 95 VAL A CA 1
ATOM 757 C C . VAL A 1 95 ? -13.733 2.258 20.971 1.00 94.00 95 VAL A C 1
ATOM 759 O O . VAL A 1 95 ? -13.006 1.311 21.278 1.00 94.00 95 VAL A O 1
ATOM 762 N N . ASP A 1 96 ? -14.129 3.194 21.829 1.00 95.06 96 ASP A N 1
ATOM 763 C CA . ASP A 1 96 ? -13.875 3.158 23.264 1.00 95.06 96 ASP A CA 1
ATOM 764 C C . ASP A 1 96 ? -15.153 2.729 24.001 1.00 95.06 96 ASP A C 1
ATOM 766 O O . ASP A 1 96 ? -16.195 3.378 23.913 1.00 95.06 96 ASP A O 1
ATOM 770 N N . LEU A 1 97 ? -15.070 1.616 24.726 1.00 94.06 97 LEU A N 1
ATOM 771 C CA . LEU A 1 97 ? -16.158 1.017 25.496 1.00 94.06 97 LEU A CA 1
ATOM 772 C C . LEU A 1 97 ? -15.870 1.202 26.983 1.00 94.06 97 LEU A C 1
ATOM 774 O O . LEU A 1 97 ? -14.856 0.714 27.480 1.00 94.06 97 LEU A O 1
ATOM 778 N N . VAL A 1 98 ? -16.766 1.873 27.704 1.00 94.06 98 VAL A N 1
ATOM 779 C CA . VAL A 1 98 ? -16.591 2.147 29.137 1.00 94.06 98 VAL A CA 1
ATOM 780 C C . VAL A 1 98 ? -17.596 1.345 29.951 1.00 94.06 98 VAL A C 1
ATOM 782 O O . VAL A 1 98 ? -18.801 1.415 29.717 1.00 94.06 98 VAL A O 1
ATOM 785 N N . ASN A 1 99 ? -17.106 0.609 30.946 1.00 91.69 99 ASN A N 1
ATOM 786 C CA . ASN A 1 99 ? -17.940 -0.083 31.920 1.00 91.69 99 ASN A CA 1
ATOM 787 C C . ASN A 1 99 ? -17.319 0.039 33.313 1.00 91.69 99 ASN A C 1
ATOM 789 O O . ASN A 1 99 ? -16.186 -0.381 33.527 1.00 91.69 99 ASN A O 1
ATOM 793 N N . SER A 1 100 ? -18.069 0.605 34.263 1.00 91.94 100 SER A N 1
ATOM 794 C CA . SER A 1 100 ? -17.666 0.695 35.676 1.00 91.94 100 SER A CA 1
ATOM 795 C C . SER A 1 100 ? -16.275 1.323 35.885 1.00 91.94 100 SER A C 1
ATOM 797 O O . SER A 1 100 ? -15.505 0.886 36.733 1.00 91.94 100 SER A O 1
ATOM 799 N N . GLY A 1 101 ? -15.938 2.340 35.082 1.00 93.25 101 GLY A N 1
ATOM 800 C CA . GLY A 1 101 ? -14.647 3.041 35.126 1.00 93.25 101 GLY A CA 1
ATOM 801 C C . GLY A 1 101 ? -13.492 2.346 34.393 1.00 93.25 101 GLY A C 1
ATOM 802 O O . GLY A 1 101 ? -12.406 2.911 34.322 1.00 93.25 101 GLY A O 1
ATOM 803 N N . VAL A 1 102 ? -13.712 1.163 33.812 1.00 93.81 102 VAL A N 1
ATOM 804 C CA . VAL A 1 102 ? -12.743 0.466 32.951 1.00 93.81 102 VAL A CA 1
ATOM 805 C C . VAL A 1 102 ? -13.034 0.792 31.488 1.00 93.81 102 VAL A C 1
ATOM 807 O O . VAL A 1 102 ? -14.188 0.731 31.060 1.00 93.81 102 VAL A O 1
ATOM 810 N N . GLN A 1 103 ? -11.990 1.112 30.722 1.00 94.75 103 GLN A N 1
ATOM 811 C CA . GLN A 1 103 ? -12.077 1.366 29.285 1.00 94.75 103 GLN A CA 1
ATOM 812 C C . GLN A 1 103 ? -11.472 0.204 28.491 1.00 94.75 103 GLN A C 1
ATOM 814 O O . GLN A 1 103 ? -10.324 -0.181 28.706 1.00 94.75 103 GLN A O 1
ATOM 819 N N . PHE A 1 104 ? -12.236 -0.309 27.533 1.00 93.50 104 PHE A N 1
ATOM 820 C CA . PHE A 1 104 ? -11.789 -1.250 26.514 1.00 93.50 104 PHE A CA 1
ATOM 821 C C . PHE A 1 104 ? -11.713 -0.516 25.177 1.00 93.50 104 PHE A C 1
ATOM 823 O O . PHE A 1 104 ? -12.584 0.296 24.872 1.00 93.50 104 PHE A O 1
ATOM 830 N N . ARG A 1 105 ? -10.693 -0.812 24.368 1.00 93.75 105 ARG A N 1
ATOM 831 C CA . ARG A 1 105 ? -10.529 -0.217 23.039 1.00 93.75 105 ARG A CA 1
ATOM 832 C C . ARG A 1 105 ? -10.540 -1.291 21.966 1.00 93.75 105 ARG A C 1
ATOM 834 O O . ARG A 1 105 ? -9.774 -2.250 22.042 1.00 93.75 105 ARG A O 1
ATOM 841 N N . ALA A 1 106 ? -11.363 -1.085 20.947 1.00 92.44 106 ALA A N 1
ATOM 842 C CA . ALA A 1 106 ? -11.339 -1.851 19.712 1.00 92.44 106 ALA A CA 1
ATOM 843 C C . ALA A 1 106 ? -10.899 -0.941 18.561 1.00 92.44 106 ALA A C 1
ATOM 845 O O . ALA A 1 106 ? -11.353 0.197 18.454 1.00 92.44 106 ALA A O 1
ATOM 846 N N . ASN A 1 107 ? -10.021 -1.451 17.701 1.00 92.81 107 ASN A N 1
ATOM 847 C CA . ASN A 1 107 ? -9.636 -0.788 16.461 1.00 92.81 107 ASN A CA 1
ATOM 848 C C . ASN A 1 107 ? -10.042 -1.674 15.288 1.00 92.81 107 ASN A C 1
ATOM 850 O O . ASN A 1 107 ? -9.850 -2.892 15.334 1.00 92.81 107 ASN A O 1
ATOM 854 N N . GLY A 1 108 ? -10.573 -1.044 14.253 1.00 91.06 108 GLY A N 1
ATOM 855 C CA . GLY A 1 108 ? -10.876 -1.658 12.977 1.00 91.06 108 GLY A CA 1
ATOM 856 C C . GLY A 1 108 ? -10.400 -0.783 11.836 1.00 91.06 108 GLY A C 1
ATOM 857 O O . GLY A 1 108 ? -10.292 0.434 11.975 1.00 91.06 108 GLY A O 1
ATOM 858 N N . SER A 1 109 ? -10.109 -1.398 10.705 1.00 89.38 109 SER A N 1
ATOM 859 C CA . SER A 1 109 ? -9.782 -0.685 9.479 1.00 89.38 109 SER A CA 1
ATOM 860 C C . SER A 1 109 ? -10.268 -1.483 8.282 1.00 89.38 109 SER A C 1
ATOM 862 O O . SER A 1 109 ? -10.300 -2.715 8.316 1.00 89.38 109 SER A O 1
ATOM 864 N N . GLN A 1 110 ? -10.660 -0.775 7.226 1.00 88.25 110 GLN A N 1
ATOM 865 C CA . GLN A 1 110 ? -10.979 -1.367 5.934 1.00 88.25 110 GLN A CA 1
ATOM 866 C C . GLN A 1 110 ? -10.411 -0.541 4.785 1.00 88.25 110 GLN A C 1
ATOM 868 O O . GLN A 1 110 ? -10.338 0.686 4.854 1.00 88.25 110 GLN A O 1
ATOM 873 N N . VAL A 1 111 ? -10.034 -1.214 3.700 1.00 89.62 111 VAL A N 1
ATOM 874 C CA . VAL A 1 111 ? -9.573 -0.551 2.478 1.00 89.62 111 VAL A CA 1
ATOM 875 C C . VAL A 1 111 ? -10.774 0.062 1.758 1.00 89.62 111 VAL A C 1
ATOM 877 O O . VAL A 1 111 ? -11.598 -0.653 1.193 1.00 89.62 111 VAL A O 1
ATOM 880 N N . LYS A 1 112 ? -10.863 1.394 1.750 1.00 91.44 112 LYS A N 1
ATOM 881 C CA . LYS A 1 112 ? -11.859 2.151 0.978 1.00 91.44 112 LYS A CA 1
ATOM 882 C C . LYS A 1 112 ? -11.448 2.273 -0.488 1.00 91.44 112 LYS A C 1
ATOM 884 O O . LYS A 1 112 ? -12.275 2.174 -1.389 1.00 91.44 112 LYS A O 1
ATOM 889 N N . PHE A 1 113 ? -10.156 2.485 -0.722 1.00 93.94 113 PHE A N 1
ATOM 890 C CA . PHE A 1 113 ? -9.561 2.533 -2.050 1.00 93.94 113 PHE A CA 1
ATOM 891 C C . PHE A 1 113 ? -8.197 1.841 -2.013 1.00 93.94 113 PHE A C 1
ATOM 893 O O . PHE A 1 113 ? -7.344 2.251 -1.230 1.00 93.94 113 PHE A O 1
ATOM 900 N N . PRO A 1 114 ? -7.950 0.807 -2.831 1.00 91.94 114 PRO A N 1
ATOM 901 C CA . PRO A 1 114 ? -6.713 0.040 -2.730 1.00 91.94 114 PRO A CA 1
ATOM 902 C C . PRO A 1 114 ? -5.484 0.782 -3.264 1.00 91.94 114 PRO A C 1
ATOM 904 O O . PRO A 1 114 ? -4.375 0.445 -2.866 1.00 91.94 114 PRO A O 1
ATOM 907 N N . GLY A 1 115 ? -5.635 1.770 -4.157 1.00 94.25 115 GLY A N 1
ATOM 908 C CA . GLY A 1 115 ? -4.497 2.495 -4.732 1.00 94.25 115 GLY A CA 1
ATOM 909 C C . GLY A 1 115 ? -3.390 1.557 -5.229 1.00 94.25 115 GLY A C 1
ATOM 910 O O . GLY A 1 115 ? -3.662 0.565 -5.913 1.00 94.25 115 GLY A O 1
ATOM 911 N N . PHE A 1 116 ? -2.146 1.840 -4.844 1.00 92.81 116 PHE A N 1
ATOM 912 C CA . PHE A 1 116 ? -0.976 1.016 -5.159 1.00 92.81 116 PHE A CA 1
ATOM 913 C C . PHE A 1 116 ? -1.039 -0.421 -4.599 1.00 92.81 116 PHE A C 1
ATOM 915 O O . PHE A 1 116 ? -0.445 -1.322 -5.196 1.00 92.81 116 PHE A O 1
ATOM 922 N N . MET A 1 117 ? -1.792 -0.673 -3.515 1.00 90.31 117 MET A N 1
ATOM 923 C CA . MET A 1 117 ? -1.923 -2.011 -2.905 1.00 90.31 117 MET A CA 1
ATOM 924 C C . MET A 1 117 ? -2.607 -3.015 -3.835 1.00 90.31 117 MET A C 1
ATOM 926 O O . MET A 1 117 ? -2.490 -4.221 -3.643 1.00 90.31 117 MET A O 1
ATOM 930 N N . LYS A 1 118 ? -3.288 -2.536 -4.884 1.00 88.88 118 LYS A N 1
ATOM 931 C CA . LYS A 1 118 ? -3.833 -3.393 -5.943 1.00 88.88 118 LYS A CA 1
ATOM 932 C C . LYS A 1 118 ? -2.746 -4.170 -6.692 1.00 88.88 118 LYS A C 1
ATOM 934 O O . LYS A 1 118 ? -3.055 -5.190 -7.303 1.00 88.88 118 LYS A O 1
ATOM 939 N N . LEU A 1 119 ? -1.512 -3.663 -6.692 1.00 87.12 119 LEU A N 1
ATOM 940 C CA . LEU A 1 119 ? -0.394 -4.243 -7.427 1.00 87.12 119 LEU A CA 1
ATOM 941 C C . LEU A 1 119 ? 0.759 -4.689 -6.529 1.00 87.12 119 LEU A C 1
ATOM 943 O O . LEU A 1 119 ? 1.410 -5.678 -6.846 1.00 87.12 119 LEU A O 1
ATOM 947 N N . TYR A 1 120 ? 1.027 -3.967 -5.442 1.00 82.94 120 TYR A N 1
ATOM 948 C CA . TYR A 1 120 ? 2.168 -4.248 -4.581 1.00 82.94 120 TYR A CA 1
ATOM 949 C C . TYR A 1 120 ? 1.808 -4.050 -3.112 1.00 82.94 120 TYR A C 1
ATOM 951 O O . TYR A 1 120 ? 1.399 -2.963 -2.709 1.00 82.94 120 TYR A O 1
ATOM 959 N N . ILE A 1 121 ? 2.036 -5.085 -2.308 1.00 79.00 121 ILE A N 1
ATOM 960 C CA . ILE A 1 121 ? 1.995 -5.030 -0.847 1.00 79.00 121 ILE A CA 1
ATOM 961 C C . ILE A 1 121 ? 3.380 -5.459 -0.377 1.00 79.00 121 ILE A C 1
ATOM 963 O O . ILE A 1 121 ? 3.904 -6.480 -0.823 1.00 79.00 121 ILE A O 1
ATOM 967 N N . GLU A 1 122 ? 4.006 -4.643 0.463 1.00 73.00 122 GLU A N 1
ATOM 968 C CA . GLU A 1 122 ? 5.309 -4.979 1.028 1.00 73.00 122 GLU A CA 1
ATOM 969 C C . GLU A 1 122 ? 5.135 -6.144 2.001 1.00 73.00 122 GLU A C 1
ATOM 971 O O . GLU A 1 122 ? 4.283 -6.091 2.885 1.00 73.00 122 GLU A O 1
ATOM 976 N N . GLY A 1 123 ? 5.894 -7.221 1.797 1.00 61.34 123 GLY A N 1
ATOM 977 C CA . GLY A 1 123 ? 5.921 -8.319 2.754 1.00 61.34 123 GLY A CA 1
ATOM 978 C C . GLY A 1 123 ? 6.576 -7.844 4.045 1.00 61.34 123 GLY A C 1
ATOM 979 O O . GLY A 1 123 ? 7.637 -7.226 4.000 1.00 61.34 123 GLY A O 1
ATOM 980 N N . THR A 1 124 ? 5.952 -8.123 5.183 1.00 54.94 124 THR A N 1
ATOM 981 C CA . THR A 1 124 ? 6.589 -7.998 6.494 1.00 54.94 124 THR A CA 1
ATOM 982 C C . THR A 1 124 ? 7.202 -9.344 6.878 1.00 54.94 124 THR A C 1
ATOM 984 O O . THR A 1 124 ? 6.589 -10.390 6.655 1.00 54.94 124 THR A O 1
ATOM 987 N N . ASP A 1 125 ? 8.408 -9.326 7.456 1.00 51.59 125 ASP A N 1
ATOM 988 C CA . ASP A 1 125 ? 9.069 -10.536 7.981 1.00 51.59 125 ASP A CA 1
ATOM 989 C C . ASP A 1 125 ? 8.233 -11.186 9.100 1.00 51.59 125 ASP A C 1
ATOM 991 O O . ASP A 1 125 ? 8.171 -12.411 9.216 1.00 51.59 125 ASP A O 1
ATOM 995 N N . ASP A 1 126 ? 7.500 -10.362 9.853 1.00 49.94 126 ASP A N 1
ATOM 996 C CA . ASP A 1 126 ? 6.439 -10.792 10.752 1.00 49.94 126 ASP A CA 1
ATOM 997 C C . ASP A 1 126 ? 5.101 -10.745 10.008 1.00 49.94 126 ASP A C 1
ATOM 999 O O . ASP A 1 126 ? 4.510 -9.679 9.818 1.00 49.94 126 ASP A O 1
ATOM 1003 N N . GLN A 1 127 ? 4.598 -11.903 9.577 1.00 41.84 127 GLN A N 1
ATOM 1004 C CA . GLN A 1 127 ? 3.216 -12.038 9.112 1.00 41.84 127 GLN A CA 1
ATOM 1005 C C . GLN A 1 127 ? 2.248 -11.845 10.289 1.00 41.84 127 GLN A C 1
ATOM 1007 O O . GLN A 1 127 ? 1.664 -12.796 10.805 1.00 41.84 127 GLN A O 1
ATOM 1012 N N . SER A 1 128 ? 2.030 -10.605 10.714 1.00 42.00 128 SER A N 1
ATOM 1013 C CA . SER A 1 128 ? 0.690 -10.232 11.135 1.00 42.00 128 SER A CA 1
ATOM 1014 C C . SER A 1 128 ? -0.052 -9.899 9.855 1.00 42.00 128 SER A C 1
ATOM 1016 O O . SER A 1 128 ? 0.159 -8.825 9.293 1.00 42.00 128 SER A O 1
ATOM 1018 N N . GLU A 1 129 ? -0.880 -10.825 9.364 1.00 42.97 129 GLU A N 1
ATOM 1019 C CA . GLU A 1 129 ? -1.937 -10.454 8.428 1.00 42.97 129 GLU A CA 1
ATOM 1020 C C . GLU A 1 129 ? -2.544 -9.148 8.955 1.00 42.97 129 GLU A C 1
ATOM 1022 O O . GLU A 1 129 ? -2.950 -9.091 10.122 1.00 42.97 129 GLU A O 1
ATOM 1027 N N . GLU A 1 130 ? -2.557 -8.083 8.148 1.00 48.16 130 GLU A N 1
ATOM 1028 C CA . GLU A 1 130 ? -3.439 -6.950 8.407 1.00 48.16 130 GLU A CA 1
ATOM 1029 C C . GLU A 1 130 ? -4.861 -7.499 8.294 1.00 48.16 130 GLU A C 1
ATOM 1031 O O . GLU A 1 130 ? -5.527 -7.400 7.265 1.00 48.16 130 GLU A O 1
ATOM 1036 N N . THR A 1 131 ? -5.310 -8.182 9.347 1.00 50.28 131 THR A N 1
ATOM 1037 C CA . THR A 1 131 ? -6.663 -8.680 9.460 1.00 50.28 131 THR A CA 1
ATOM 1038 C C . THR A 1 131 ? -7.514 -7.436 9.402 1.00 50.28 131 THR A C 1
ATOM 1040 O O . THR A 1 131 ? -7.500 -6.631 10.336 1.00 50.28 131 THR A O 1
ATOM 1043 N N . THR A 1 132 ? -8.191 -7.252 8.274 1.00 56.94 132 THR A N 1
ATOM 1044 C CA . THR A 1 132 ? -9.198 -6.223 8.081 1.00 56.94 132 THR A CA 1
ATOM 1045 C C . THR A 1 132 ? -10.289 -6.489 9.111 1.00 56.94 132 THR A C 1
ATOM 1047 O O . THR A 1 132 ? -11.213 -7.268 8.886 1.00 56.94 132 THR A O 1
ATOM 1050 N N . LYS A 1 133 ? -10.127 -5.938 10.314 1.00 70.94 133 LYS A N 1
ATOM 1051 C CA . LYS A 1 133 ? -11.096 -6.083 11.393 1.00 70.94 133 LYS A CA 1
ATOM 1052 C C . LYS A 1 133 ? -12.177 -5.057 11.128 1.00 70.94 133 LYS A C 1
ATOM 1054 O O . LYS A 1 133 ? -12.076 -3.921 11.578 1.00 70.94 133 LYS A O 1
ATOM 1059 N N . LEU A 1 134 ? -13.193 -5.450 10.363 1.00 83.31 134 LEU A N 1
ATOM 1060 C CA . LEU A 1 134 ? -14.410 -4.658 10.282 1.00 83.31 134 LEU A CA 1
ATOM 1061 C C . LEU A 1 134 ? -15.055 -4.630 11.667 1.00 83.31 134 LEU A C 1
ATOM 1063 O O . LEU A 1 134 ? -15.398 -5.671 12.231 1.00 83.31 134 LEU A O 1
ATOM 1067 N N . LEU A 1 135 ? -15.211 -3.426 12.202 1.00 88.88 135 LEU A N 1
ATOM 1068 C CA . LEU A 1 135 ? -16.097 -3.188 13.328 1.00 88.88 135 LEU A CA 1
ATOM 1069 C C . LEU A 1 135 ? -17.505 -2.913 12.783 1.00 88.88 135 LEU A C 1
ATOM 1071 O O . LEU A 1 135 ? -17.627 -2.314 11.711 1.00 88.88 135 LEU A O 1
ATOM 1075 N N . PRO A 1 136 ? -18.563 -3.358 13.479 1.00 89.06 136 PRO A N 1
ATOM 1076 C CA . PRO A 1 136 ? -19.926 -3.002 13.107 1.00 89.06 136 PRO A CA 1
ATOM 1077 C C . PRO A 1 136 ? -20.135 -1.487 13.223 1.00 89.06 136 PRO A C 1
ATOM 1079 O O . PRO A 1 136 ? -19.405 -0.801 13.941 1.00 89.06 136 PRO A O 1
ATOM 1082 N N . GLU A 1 137 ? -21.158 -0.969 12.545 1.00 89.25 137 GLU A N 1
ATOM 1083 C CA . GLU A 1 137 ? -21.604 0.404 12.777 1.00 89.25 137 GLU A CA 1
ATOM 1084 C C . GLU A 1 137 ? -22.071 0.564 14.229 1.00 89.25 137 GLU A C 1
ATOM 1086 O O . GLU A 1 137 ? -22.774 -0.292 14.770 1.00 89.25 137 GLU A O 1
ATOM 1091 N N . MET A 1 138 ? -21.644 1.653 14.865 1.00 90.19 138 MET A N 1
ATOM 1092 C CA . MET A 1 138 ? -21.940 1.968 16.261 1.00 90.19 138 MET A CA 1
ATOM 1093 C C . MET A 1 138 ? -22.130 3.475 16.418 1.00 90.19 138 MET A C 1
ATOM 1095 O O . MET A 1 138 ? -21.474 4.267 15.737 1.00 90.19 138 MET A O 1
ATOM 1099 N N . ALA A 1 139 ? -22.980 3.874 17.356 1.00 93.94 139 ALA A N 1
ATOM 1100 C CA . ALA A 1 139 ? -23.202 5.256 17.748 1.00 93.94 139 ALA A CA 1
ATOM 1101 C C . ALA A 1 139 ? -22.816 5.498 19.215 1.00 93.94 139 ALA A C 1
ATOM 1103 O O . ALA A 1 139 ? -22.803 4.597 20.059 1.00 93.94 139 ALA A O 1
ATOM 1104 N N . VAL A 1 140 ? -22.513 6.757 19.543 1.00 94.62 140 VAL A N 1
ATOM 1105 C CA . VAL A 1 140 ? -22.264 7.159 20.933 1.00 94.62 140 VAL A CA 1
ATOM 1106 C C . VAL A 1 140 ? -23.528 6.918 21.758 1.00 94.62 140 VAL A C 1
ATOM 1108 O O . VAL A 1 140 ? -24.588 7.460 21.455 1.00 94.62 140 VAL A O 1
ATOM 1111 N N . GLY A 1 141 ? -23.392 6.132 22.827 1.00 94.12 141 GLY A N 1
ATOM 1112 C CA . GLY A 1 141 ? -24.497 5.755 23.712 1.00 94.12 141 GLY A CA 1
ATOM 1113 C C . GLY A 1 141 ? -25.057 4.353 23.464 1.00 94.12 141 GLY A C 1
ATOM 1114 O O . GLY A 1 141 ? -25.858 3.885 24.278 1.00 94.12 141 GLY A O 1
ATOM 1115 N N . ASP A 1 142 ? -24.612 3.663 22.410 1.00 94.25 142 ASP A N 1
ATOM 1116 C CA . ASP A 1 142 ? -24.987 2.272 22.175 1.00 94.25 142 ASP A CA 1
ATOM 1117 C C . ASP A 1 142 ? -24.577 1.376 23.344 1.00 94.25 142 ASP A C 1
ATOM 1119 O O . ASP A 1 142 ? -23.491 1.484 23.922 1.00 94.25 142 ASP A O 1
ATOM 1123 N N . LYS A 1 143 ? -25.473 0.451 23.694 1.00 92.25 143 LYS A N 1
ATOM 1124 C CA . LYS A 1 143 ? -25.232 -0.539 24.742 1.00 92.25 143 LYS A CA 1
ATOM 1125 C C . LYS A 1 143 ? -24.743 -1.830 24.109 1.00 92.25 143 LYS A C 1
ATOM 1127 O O . LYS A 1 143 ? -25.478 -2.476 23.368 1.00 92.25 143 LYS A O 1
ATOM 1132 N N . VAL A 1 144 ? -23.533 -2.241 24.466 1.00 90.75 144 VAL A N 1
ATOM 1133 C CA . VAL A 1 144 ? -22.971 -3.537 24.073 1.00 90.75 144 VAL A CA 1
ATOM 1134 C C . VAL A 1 144 ? -23.056 -4.538 25.218 1.00 90.75 144 VAL A C 1
ATOM 1136 O O . VAL A 1 144 ? -23.004 -4.176 26.395 1.00 90.75 144 VAL A O 1
ATOM 1139 N N . LYS A 1 145 ? -23.182 -5.820 24.876 1.00 91.19 145 LYS A N 1
ATOM 1140 C CA . LYS A 1 145 ? -23.172 -6.915 25.846 1.00 91.19 145 LYS A CA 1
ATOM 1141 C C . LYS A 1 145 ? -21.772 -7.518 25.912 1.00 91.19 145 LYS A C 1
ATOM 1143 O O . LYS A 1 145 ? -21.241 -7.938 24.88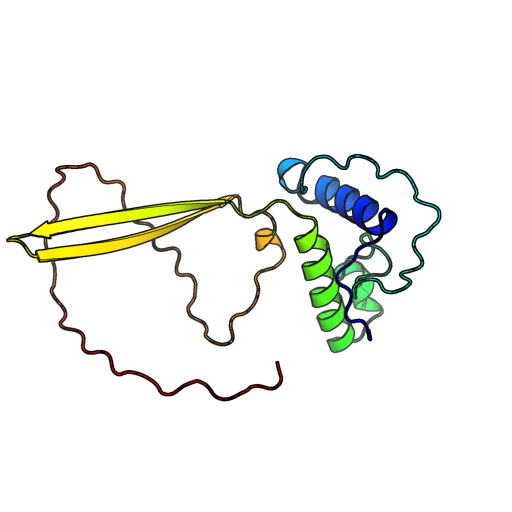9 1.00 91.19 145 LYS A O 1
ATOM 1148 N N . SER A 1 146 ? -21.207 -7.609 27.115 1.00 90.12 146 SER A N 1
ATOM 1149 C CA . SER A 1 146 ? -20.022 -8.439 27.341 1.00 90.12 146 SER A CA 1
ATOM 1150 C C . SER A 1 146 ? -20.411 -9.912 27.201 1.00 90.12 146 SER A C 1
ATOM 1152 O O . SER A 1 146 ? -21.347 -10.363 27.869 1.00 90.12 146 SER A O 1
ATOM 1154 N N . LEU A 1 147 ? -19.746 -10.631 26.296 1.00 92.44 147 LEU A N 1
ATOM 1155 C CA . LEU A 1 147 ? -19.975 -12.062 26.070 1.00 92.44 147 LEU A CA 1
ATOM 1156 C C . LEU A 1 147 ? -18.973 -12.917 26.844 1.00 92.44 147 LEU A C 1
ATOM 1158 O O . LEU A 1 147 ? -19.374 -13.895 27.465 1.00 92.44 147 LEU A O 1
ATOM 1162 N N . ASP A 1 148 ? -17.701 -12.524 26.811 1.00 93.00 148 ASP A N 1
ATOM 1163 C CA . ASP A 1 148 ? -16.600 -13.222 27.463 1.00 93.00 148 ASP A CA 1
ATOM 1164 C C . ASP A 1 148 ? -15.503 -12.227 27.872 1.00 93.00 148 ASP A C 1
ATOM 1166 O O . ASP A 1 148 ? -15.374 -11.149 27.282 1.00 93.00 148 ASP A O 1
ATOM 1170 N N . ILE A 1 149 ? -14.726 -12.584 28.894 1.00 91.12 149 ILE A N 1
ATOM 1171 C CA . ILE A 1 149 ? -13.565 -11.828 29.367 1.00 91.12 149 ILE A CA 1
ATOM 1172 C C . ILE A 1 149 ? -12.402 -12.809 29.494 1.00 91.12 149 ILE A C 1
ATOM 1174 O O . ILE A 1 149 ? -12.334 -13.579 30.448 1.00 91.12 149 ILE A O 1
ATOM 1178 N N . GLU A 1 150 ? -11.465 -12.733 28.551 1.00 93.56 150 GLU A N 1
ATOM 1179 C CA . GLU A 1 150 ? -10.260 -13.562 28.520 1.00 93.56 150 GLU A CA 1
ATOM 1180 C C . GLU A 1 150 ? -9.064 -12.786 29.114 1.00 93.56 150 GLU A C 1
ATOM 1182 O O . GLU A 1 150 ? -8.592 -11.822 28.498 1.00 93.56 150 GLU A O 1
ATOM 1187 N N . PRO A 1 151 ? -8.539 -13.164 30.295 1.00 94.00 151 PRO A N 1
ATOM 1188 C CA . PRO A 1 151 ? -7.339 -12.545 30.847 1.00 94.00 151 PRO A CA 1
ATOM 1189 C C . PRO A 1 151 ? -6.115 -12.900 29.997 1.00 94.00 151 PRO A C 1
ATOM 1191 O O . PRO A 1 151 ? -5.807 -14.075 29.807 1.00 94.00 151 PRO A O 1
ATOM 1194 N N . LYS A 1 152 ? -5.385 -11.888 29.514 1.00 93.62 152 LYS A N 1
ATOM 1195 C CA . LYS A 1 152 ? -4.159 -12.079 28.723 1.00 93.62 152 LYS A CA 1
ATOM 1196 C C . LYS A 1 152 ? -2.938 -11.578 29.468 1.00 93.62 152 LYS A C 1
ATOM 1198 O O . LYS A 1 152 ? -2.940 -10.484 30.028 1.00 93.62 152 LYS A O 1
ATOM 1203 N N . GLN A 1 153 ? -1.878 -12.376 29.423 1.00 95.50 153 GLN A N 1
ATOM 1204 C CA . GLN A 1 153 ? -0.546 -11.996 29.867 1.00 95.50 153 GLN A CA 1
ATOM 1205 C C . GLN A 1 153 ? 0.377 -11.990 28.652 1.00 95.50 153 GLN A C 1
ATOM 1207 O O . GLN A 1 153 ? 0.445 -12.965 27.907 1.00 95.50 153 GLN A O 1
ATOM 1212 N N . HIS A 1 154 ? 1.097 -10.889 28.465 1.00 93.19 154 HIS A N 1
ATOM 1213 C CA . HIS A 1 154 ? 2.115 -10.769 27.431 1.00 93.19 154 HIS A CA 1
ATOM 1214 C C . HIS A 1 154 ? 3.498 -10.722 28.078 1.00 93.19 154 HIS A C 1
ATOM 1216 O O . HIS A 1 154 ? 3.676 -10.126 29.141 1.00 93.19 154 HIS A O 1
ATOM 1222 N N . PHE A 1 155 ? 4.472 -11.343 27.417 1.00 94.12 155 PHE A N 1
ATOM 1223 C CA . PHE A 1 155 ? 5.883 -11.272 27.780 1.00 94.12 155 PHE A CA 1
ATOM 1224 C C . PHE A 1 155 ? 6.615 -10.413 26.758 1.00 94.12 155 PHE A C 1
ATOM 1226 O O . PHE A 1 155 ? 6.355 -10.503 25.557 1.00 94.12 155 PHE A O 1
ATOM 1233 N N . THR A 1 156 ? 7.543 -9.590 27.231 1.00 94.50 156 THR A N 1
ATOM 1234 C CA . THR A 1 156 ? 8.435 -8.839 26.351 1.00 94.50 156 THR A CA 1
ATOM 1235 C C . THR A 1 156 ? 9.365 -9.808 25.635 1.00 94.50 156 THR A C 1
ATOM 1237 O O . THR A 1 156 ? 10.020 -10.627 26.282 1.00 94.50 156 THR A O 1
ATOM 1240 N N . GLN A 1 157 ? 9.436 -9.703 24.313 1.00 91.81 157 GLN A N 1
ATOM 1241 C CA . GLN A 1 157 ? 10.398 -10.454 23.516 1.00 91.81 157 GLN A CA 1
ATOM 1242 C C . GLN A 1 157 ? 11.731 -9.694 23.450 1.00 91.81 157 GLN A C 1
ATOM 1244 O O . GLN A 1 157 ? 11.730 -8.459 23.479 1.00 91.81 157 GLN A O 1
ATOM 1249 N N . PRO A 1 158 ? 12.873 -10.400 23.374 1.00 91.75 158 PRO A N 1
ATOM 1250 C CA . PRO A 1 158 ? 14.138 -9.760 23.047 1.00 91.75 158 PRO A CA 1
ATOM 1251 C C . PRO A 1 158 ? 14.085 -9.179 21.622 1.00 91.75 158 PRO A C 1
ATOM 1253 O O . PRO A 1 158 ? 13.272 -9.625 20.809 1.00 91.75 158 PRO A O 1
ATOM 1256 N N . PRO A 1 159 ? 14.960 -8.215 21.290 1.00 93.12 159 PRO A N 1
ATOM 1257 C CA . PRO A 1 159 ? 15.043 -7.681 19.935 1.00 93.12 159 PRO A CA 1
ATOM 1258 C C . PRO A 1 159 ? 15.257 -8.796 18.892 1.00 93.12 159 PRO A C 1
ATOM 1260 O O . PRO A 1 159 ? 16.030 -9.727 19.160 1.00 93.12 159 PRO A O 1
ATOM 1263 N N . PRO A 1 160 ? 14.604 -8.718 17.716 1.00 91.25 160 PRO A N 1
ATOM 1264 C CA . PRO A 1 160 ? 14.780 -9.703 16.656 1.00 91.25 160 PRO A CA 1
ATOM 1265 C C . PRO A 1 160 ? 16.230 -9.718 16.155 1.00 91.25 160 PRO A C 1
ATOM 1267 O O . PRO A 1 160 ? 16.959 -8.727 16.247 1.00 91.25 160 PRO A O 1
ATOM 1270 N N . ARG A 1 161 ? 16.667 -10.869 15.636 1.00 92.62 161 ARG A N 1
ATOM 1271 C CA . ARG A 1 161 ? 17.987 -11.004 15.003 1.00 92.62 161 ARG A CA 1
ATOM 1272 C C . ARG A 1 161 ? 17.941 -10.463 13.575 1.00 92.62 161 ARG A C 1
ATOM 1274 O O . ARG A 1 161 ? 16.889 -10.478 12.949 1.00 92.62 161 ARG A O 1
ATOM 1281 N N . TYR A 1 162 ? 19.096 -10.047 13.063 1.00 89.56 162 TYR A N 1
ATOM 1282 C CA . TYR A 1 162 ? 19.234 -9.647 11.664 1.00 89.56 162 TYR A CA 1
ATOM 1283 C C . TYR A 1 162 ? 18.943 -10.818 10.717 1.00 89.56 162 TYR A C 1
ATOM 1285 O O . TYR A 1 162 ? 19.417 -11.936 10.944 1.00 89.56 162 TYR A O 1
ATOM 1293 N N . THR A 1 163 ? 18.186 -10.534 9.661 1.00 89.62 163 THR A N 1
ATOM 1294 C CA . THR A 1 163 ? 18.044 -11.374 8.468 1.00 89.62 163 THR A CA 1
ATOM 1295 C C . THR A 1 163 ? 18.999 -10.860 7.381 1.00 89.62 163 THR A C 1
ATOM 1297 O O . THR A 1 163 ? 19.749 -9.910 7.604 1.00 89.62 163 THR A O 1
ATOM 1300 N N . GLU A 1 164 ? 19.037 -11.508 6.215 1.00 86.50 164 GLU A N 1
ATOM 1301 C CA . GLU A 1 164 ? 19.827 -11.018 5.071 1.00 86.50 164 GLU A CA 1
ATOM 1302 C C . GLU A 1 164 ? 19.195 -9.803 4.359 1.00 86.50 164 GLU A C 1
ATOM 1304 O O . GLU A 1 164 ? 19.829 -9.251 3.458 1.00 86.50 164 GLU A O 1
ATOM 1309 N N . ALA A 1 165 ? 17.959 -9.430 4.718 1.00 75.00 165 ALA A N 1
ATOM 1310 C CA . ALA A 1 165 ? 17.163 -8.393 4.057 1.00 75.00 165 ALA A CA 1
ATOM 1311 C C . ALA A 1 165 ? 17.657 -6.961 4.330 1.00 75.00 165 ALA A C 1
ATOM 1313 O O . ALA A 1 165 ? 18.184 -6.695 5.436 1.00 75.00 165 ALA A O 1
#

Secondary structure (DSSP, 8-state):
---------HHHHHHHHHHHHHHT-GGGBSS--------S--------S--S-TTS-GGGGTTTS-HHHHHHHHHHHHHHHHTTBPPPEEEEEEEEEEETTEEEEEEEEEEEE-GGGGT--PPPSS-------PPPP--TTPPPPP---------PPPPPPP---

InterPro domains:
  IPR000380 DNA topoisomerase, type IA [PTHR42785] (1-165)
  IPR003602 DNA topoisomerase, type IA, DNA-binding domain [SM00437] (1-165)
  IPR013497 DNA topoisomerase, type IA, central [PF01131] (1-16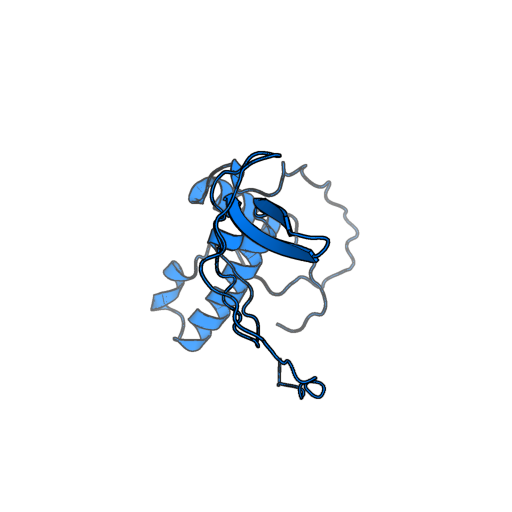5)
  IPR013497 DNA topoisomerase, type IA, central [PS52039] (1-165)
  IPR013825 DNA topoisomerase, type IA, central region, subdomain 2 [G3DSA:2.70.20.10] (88-159)
  IPR013826 DNA topoisomerase, type IA, central region, subdomain 3 [G3DSA:1.10.290.10] (1-87)
  IPR023405 DNA topoisomerase, type IA, core domain [SSF56712] (1-165)

Radius of gyration: 22.7 Å; chains: 1; bounding box: 50×40×58 Å

Foldseek 3Di:
DDAPDAADDLQQLVQLQVVCCVPPNDQFFDDDPPNDDDDPDPPPPGHDQAPPGLPCALVVCVVPDDPVRSVVNLQRSLVSSLVRTDAWDKDKDWDWDDDPNDIDIDIAIDTPGCRSVVRDDDDDPDPPPPPRPDDDDDDPPDDDDDPDDDDDDDDDDDDDDDDPD

Sequence (165 aa):
MRTDSTRISETAKSEAFQYINEKYGKDYVIGEIKQGKKSANAQDAHEAIRPTSALRSPDQLKDVLSRDQLRLYRLIWERFIASQMAPAVLDTVTVDLVNSGVQFRANGSQVKFPGFMKLYIEGTDDQSEETTKLLPEMAVGDKVKSLDIEPKQHFTQPPPRYTEA

pLDDT: mean 85.93, std 15.4, range [41.84, 97.62]

Organism: NCBI:txid588596